Protein AF-A0AAE3QQ97-F1 (afdb_monomer)

Secondary structure (DSSP, 8-state):
----SSTT-SEE-HHHHHHHH---HHHHHHHHHTT-STTEE-TTSS--EEEHHHHHHHHHHS----HHHHHHHHHHHHHT-

Mean predicted aligned error: 9.98 Å

Structure (mmCIF, N/CA/C/O backbone):
data_AF-A0AAE3QQ97-F1
#
_entry.id   AF-A0AAE3QQ97-F1
#
loop_
_atom_site.group_PDB
_atom_site.id
_atom_site.type_symbol
_atom_site.label_atom_id
_atom_site.label_alt_id
_atom_site.label_comp_id
_atom_site.label_asym_id
_atom_site.label_entity_id
_atom_site.label_seq_id
_atom_site.pdbx_PDB_ins_code
_atom_site.Cartn_x
_atom_site.Cartn_y
_atom_site.Cartn_z
_atom_site.occupancy
_atom_site.B_iso_or_equiv
_atom_site.auth_seq_id
_atom_site.auth_comp_id
_atom_site.auth_asym_id
_atom_site.auth_atom_id
_atom_site.pdbx_PDB_model_num
ATOM 1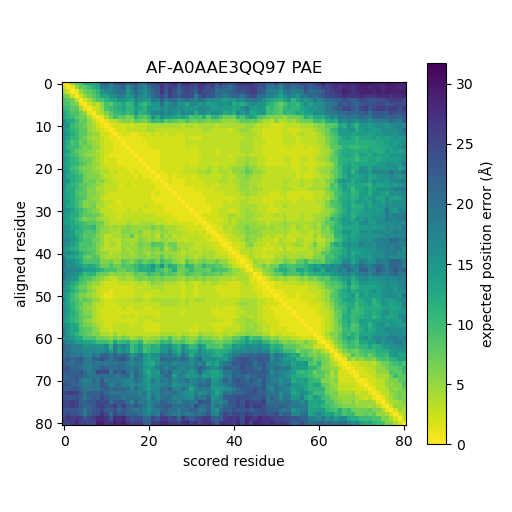 N N . MET A 1 1 ? -10.985 -20.076 -15.607 1.00 47.41 1 MET A N 1
ATOM 2 C CA . MET A 1 1 ? -9.841 -20.222 -14.682 1.00 47.41 1 MET A CA 1
ATOM 3 C C . MET A 1 1 ? -8.830 -19.126 -15.008 1.00 47.41 1 MET A C 1
ATOM 5 O O . MET A 1 1 ? -8.954 -18.540 -16.071 1.00 47.41 1 MET A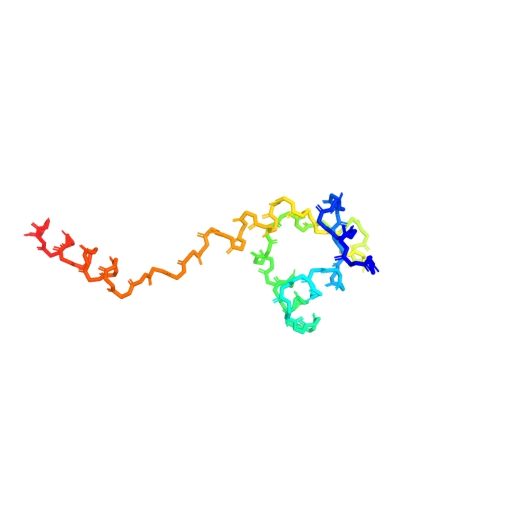 O 1
ATOM 9 N N . GLU A 1 2 ? -7.917 -18.822 -14.082 1.00 48.94 2 GLU A N 1
ATOM 10 C CA . GLU A 1 2 ? -6.797 -17.860 -14.200 1.00 48.94 2 GLU A CA 1
ATOM 11 C C . GLU A 1 2 ? -7.097 -16.372 -13.980 1.00 48.94 2 GLU A C 1
ATOM 13 O O . GLU A 1 2 ? -7.007 -15.545 -14.881 1.00 48.94 2 GLU A O 1
ATOM 18 N N . LYS A 1 3 ? -7.318 -15.998 -12.717 1.00 47.72 3 LYS A N 1
ATOM 19 C CA . LYS A 1 3 ? -6.860 -14.697 -12.206 1.00 47.72 3 LYS A CA 1
ATOM 20 C C . LYS A 1 3 ? -6.350 -14.870 -10.781 1.00 47.72 3 LYS A C 1
ATOM 22 O O . LYS A 1 3 ? -7.032 -14.477 -9.848 1.00 47.72 3 LYS A O 1
ATOM 27 N N . ASN A 1 4 ? -5.183 -15.500 -10.609 1.00 49.62 4 ASN A N 1
ATOM 28 C CA . ASN A 1 4 ? -4.509 -15.438 -9.310 1.00 49.62 4 ASN A CA 1
ATOM 29 C C . ASN A 1 4 ? -2.973 -15.534 -9.350 1.00 49.62 4 ASN A C 1
ATOM 31 O O . ASN A 1 4 ? -2.355 -16.269 -8.590 1.00 49.62 4 ASN A O 1
ATOM 35 N N . SER A 1 5 ? -2.328 -14.796 -10.260 1.00 58.66 5 SER A N 1
ATOM 36 C CA . SER A 1 5 ? -0.853 -14.724 -10.329 1.00 58.66 5 SER A CA 1
ATOM 37 C C . SER A 1 5 ? -0.257 -13.493 -9.639 1.00 58.66 5 SER A C 1
ATOM 39 O O . SER A 1 5 ? 0.963 -13.368 -9.567 1.00 58.66 5 SER A O 1
ATOM 41 N N . LEU A 1 6 ? -1.087 -12.567 -9.146 1.00 57.28 6 LEU A N 1
ATOM 42 C CA . LEU A 1 6 ? -0.606 -11.347 -8.486 1.00 57.28 6 LEU A CA 1
ATOM 43 C C . LEU A 1 6 ? -0.258 -11.586 -7.012 1.00 57.28 6 LEU A C 1
ATOM 45 O O . LEU A 1 6 ? 0.702 -10.991 -6.529 1.00 57.28 6 LEU A O 1
ATOM 49 N N . GLU A 1 7 ? -0.965 -12.496 -6.338 1.00 56.47 7 GLU A N 1
ATOM 50 C CA . GLU A 1 7 ? -0.724 -12.848 -4.929 1.00 56.47 7 GLU A CA 1
ATOM 51 C C . GLU A 1 7 ? 0.606 -13.591 -4.719 1.00 56.47 7 GLU A C 1
ATOM 53 O O . GLU A 1 7 ? 1.214 -13.504 -3.661 1.00 56.47 7 GLU A O 1
ATOM 58 N N . GLN A 1 8 ? 1.108 -14.279 -5.748 1.00 61.41 8 GLN A N 1
ATOM 59 C CA . GLN A 1 8 ? 2.390 -14.998 -5.709 1.00 61.41 8 GLN A CA 1
ATOM 60 C C . GLN A 1 8 ? 3.592 -14.096 -6.047 1.00 61.41 8 GLN A C 1
ATOM 62 O O . GLN A 1 8 ? 4.750 -14.501 -5.917 1.00 61.41 8 GLN A O 1
ATOM 67 N N . LYS A 1 9 ? 3.349 -12.875 -6.541 1.00 75.06 9 LYS A N 1
ATOM 68 C CA . LYS A 1 9 ? 4.406 -12.002 -7.050 1.00 75.06 9 LYS A CA 1
ATOM 69 C C . LYS A 1 9 ? 4.992 -11.178 -5.909 1.00 75.06 9 LYS A C 1
ATOM 71 O O . LYS A 1 9 ? 4.420 -10.171 -5.513 1.00 75.06 9 LYS A O 1
ATOM 76 N N . ARG A 1 10 ? 6.199 -11.547 -5.470 1.00 82.81 10 ARG A N 1
ATOM 77 C CA . ARG A 1 10 ? 6.930 -10.864 -4.385 1.00 82.81 10 ARG A CA 1
ATOM 78 C C . ARG A 1 10 ? 7.077 -9.349 -4.590 1.00 82.81 10 ARG A C 1
ATOM 80 O O . ARG A 1 10 ? 7.095 -8.594 -3.621 1.00 82.81 10 ARG A O 1
ATOM 87 N N . VAL A 1 11 ? 7.148 -8.901 -5.847 1.00 87.31 11 VAL A N 1
ATOM 88 C CA . VAL A 1 11 ? 7.323 -7.489 -6.211 1.00 87.31 11 VAL A CA 1
ATOM 89 C C . VAL A 1 11 ? 6.226 -7.020 -7.161 1.00 87.31 11 VAL A C 1
ATOM 91 O O . VAL A 1 11 ? 6.107 -7.503 -8.288 1.00 87.31 11 VAL A O 1
ATOM 94 N N . TRP A 1 12 ? 5.484 -6.000 -6.750 1.00 89.19 12 TRP A N 1
ATOM 95 C CA . TRP A 1 12 ? 4.462 -5.338 -7.547 1.00 89.19 12 TRP A CA 1
ATOM 96 C C . TRP A 1 12 ? 4.996 -4.097 -8.265 1.00 89.19 12 TRP A C 1
ATOM 98 O O . TRP A 1 12 ? 5.854 -3.361 -7.769 1.00 89.19 12 TRP A O 1
ATOM 108 N N . ARG A 1 13 ? 4.471 -3.849 -9.468 1.00 89.62 13 ARG A N 1
ATOM 109 C CA . ARG A 1 13 ? 4.535 -2.539 -10.130 1.00 89.62 13 ARG A CA 1
ATOM 110 C C . ARG A 1 13 ? 3.285 -1.733 -9.783 1.00 89.62 13 ARG A C 1
ATOM 112 O O . ARG A 1 13 ? 2.305 -2.271 -9.281 1.00 89.62 13 ARG A O 1
ATOM 119 N N . VAL A 1 14 ? 3.289 -0.448 -10.131 1.00 89.19 14 VAL A N 1
ATOM 120 C CA . VAL A 1 14 ? 2.143 0.457 -9.918 1.00 89.19 14 VAL A CA 1
ATOM 121 C C . VAL A 1 14 ? 0.840 -0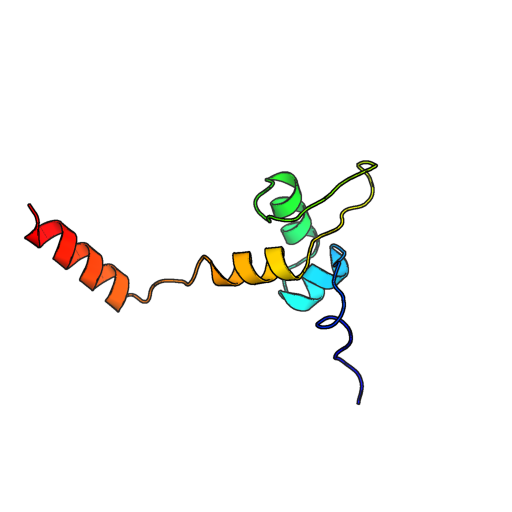.119 -10.478 1.00 89.19 14 VAL A C 1
ATOM 123 O O . VAL A 1 14 ? -0.177 -0.100 -9.794 1.00 89.19 14 VAL A O 1
ATOM 126 N N . LYS A 1 15 ? 0.888 -0.702 -11.681 1.00 89.31 15 LYS A N 1
ATOM 127 C CA . LYS A 1 15 ? -0.270 -1.334 -12.322 1.00 89.31 15 LYS A CA 1
ATOM 128 C C . LYS A 1 15 ? -0.781 -2.564 -11.564 1.00 89.31 15 LYS A C 1
ATOM 130 O O . LYS A 1 15 ? -1.990 -2.747 -11.452 1.00 89.31 15 LYS A O 1
ATOM 135 N N . ASP A 1 16 ? 0.129 -3.380 -11.029 1.00 88.94 16 ASP A N 1
ATOM 136 C CA . ASP A 1 16 ? -0.226 -4.555 -10.224 1.00 88.94 16 ASP A CA 1
ATOM 137 C C . ASP A 1 16 ? -0.908 -4.106 -8.920 1.00 88.94 16 ASP A C 1
ATOM 139 O O . ASP A 1 16 ? -1.992 -4.576 -8.592 1.00 88.94 16 ASP A O 1
ATOM 143 N N . PHE A 1 17 ? -0.325 -3.119 -8.230 1.00 88.75 17 PHE A N 1
ATOM 144 C CA . PHE A 1 17 ? -0.862 -2.564 -6.983 1.00 88.75 17 PHE A CA 1
ATOM 145 C C . PHE A 1 17 ? -2.211 -1.856 -7.177 1.00 88.75 17 PHE A C 1
ATOM 147 O O . PHE A 1 17 ? -3.124 -2.009 -6.370 1.00 88.75 17 PHE A O 1
ATOM 154 N N . SER A 1 18 ? -2.358 -1.119 -8.278 1.00 91.25 18 SER A N 1
ATOM 155 C CA . SER A 1 18 ? -3.619 -0.521 -8.733 1.00 91.25 18 SER A CA 1
ATOM 156 C C . SER A 1 18 ? -4.691 -1.592 -8.963 1.00 91.25 18 SER A C 1
ATOM 158 O O . SER A 1 18 ? -5.803 -1.482 -8.454 1.00 91.25 18 SER A O 1
ATOM 160 N N . SER A 1 19 ? -4.331 -2.688 -9.640 1.00 89.56 19 SER A N 1
ATOM 161 C CA . SER A 1 19 ? -5.246 -3.811 -9.890 1.00 89.56 19 SER A CA 1
ATOM 162 C C . SER A 1 19 ? -5.638 -4.549 -8.607 1.00 89.56 19 SER A C 1
ATOM 164 O O . SER A 1 19 ? -6.762 -5.028 -8.512 1.00 89.56 19 SER A O 1
ATOM 166 N N . TYR A 1 20 ? -4.728 -4.633 -7.632 1.00 88.81 20 TYR A N 1
ATOM 167 C CA . TYR A 1 20 ? -4.969 -5.277 -6.340 1.00 88.81 20 TYR A CA 1
ATOM 168 C C . TYR A 1 20 ? -5.862 -4.431 -5.419 1.00 88.81 20 TYR A C 1
ATOM 170 O O . TYR A 1 20 ? -6.835 -4.926 -4.866 1.00 88.81 20 TYR A O 1
ATOM 178 N N . THR A 1 21 ? -5.553 -3.141 -5.272 1.00 88.31 21 THR A N 1
ATOM 179 C CA . THR A 1 21 ? -6.288 -2.220 -4.382 1.00 88.31 21 THR A CA 1
ATOM 180 C C . THR A 1 21 ? -7.574 -1.666 -4.997 1.00 88.31 21 THR A C 1
ATOM 182 O O . THR A 1 21 ? -8.410 -1.113 -4.286 1.00 88.31 21 THR A O 1
ATOM 185 N N . GLY A 1 22 ? -7.727 -1.754 -6.322 1.00 87.81 22 GLY A N 1
ATOM 186 C CA . GLY A 1 22 ? -8.811 -1.110 -7.068 1.00 87.81 22 GLY A CA 1
ATOM 187 C C . GLY A 1 22 ? -8.659 0.411 -7.197 1.00 87.81 22 GLY A C 1
ATOM 188 O O . GLY A 1 22 ? -9.563 1.089 -7.691 1.00 87.81 22 GLY A O 1
ATOM 189 N N . TRP A 1 23 ? -7.537 0.981 -6.754 1.00 91.81 23 TRP A N 1
ATOM 190 C CA . TRP A 1 23 ? -7.272 2.413 -6.862 1.00 91.81 23 TRP A CA 1
ATOM 191 C C . TRP A 1 23 ? -6.822 2.806 -8.264 1.00 91.81 23 TRP A C 1
ATOM 193 O O . TRP A 1 23 ? -6.184 2.037 -8.968 1.00 91.81 23 TRP A O 1
ATOM 203 N N . LYS A 1 24 ? -7.083 4.054 -8.666 1.00 91.81 24 LYS A N 1
ATOM 204 C CA . LYS A 1 24 ? -6.549 4.580 -9.931 1.00 91.81 24 LYS A CA 1
ATOM 205 C C . LYS A 1 24 ? -5.023 4.673 -9.863 1.00 91.81 24 LYS A C 1
ATOM 207 O O . LYS A 1 24 ? -4.475 5.106 -8.851 1.00 91.81 24 LYS A O 1
ATOM 212 N N . GLU A 1 25 ? -4.337 4.387 -10.969 1.00 90.88 25 GLU A N 1
ATOM 213 C CA . GLU A 1 25 ? -2.869 4.471 -11.038 1.00 90.88 25 GLU A CA 1
ATOM 214 C C . GLU A 1 25 ? -2.348 5.858 -10.635 1.00 90.88 25 GLU A C 1
ATOM 216 O O . GLU A 1 25 ? -1.362 5.959 -9.912 1.00 90.88 25 GLU A O 1
ATOM 221 N N . SER A 1 26 ? -3.049 6.933 -11.012 1.00 91.44 26 SER A N 1
ATOM 222 C CA . SER A 1 26 ? -2.712 8.304 -10.603 1.00 91.44 26 SER A CA 1
ATOM 223 C C . SER A 1 26 ? -2.748 8.509 -9.086 1.00 91.44 26 SER A C 1
ATOM 225 O O . SER A 1 26 ? -1.912 9.229 -8.539 1.00 91.44 26 SER A O 1
ATOM 227 N N . TYR A 1 27 ? -3.678 7.849 -8.392 1.00 91.50 27 TYR A N 1
ATOM 228 C CA . TYR A 1 27 ? -3.755 7.878 -6.936 1.00 91.50 27 TYR A CA 1
ATOM 229 C C . TYR A 1 27 ? -2.590 7.109 -6.312 1.00 91.50 27 TYR A C 1
ATOM 231 O O . TYR A 1 27 ? -1.928 7.625 -5.414 1.00 91.50 27 TYR A O 1
ATOM 239 N N . VAL A 1 28 ? -2.255 5.936 -6.855 1.00 89.94 28 VAL A N 1
ATOM 240 C CA . VAL A 1 28 ? -1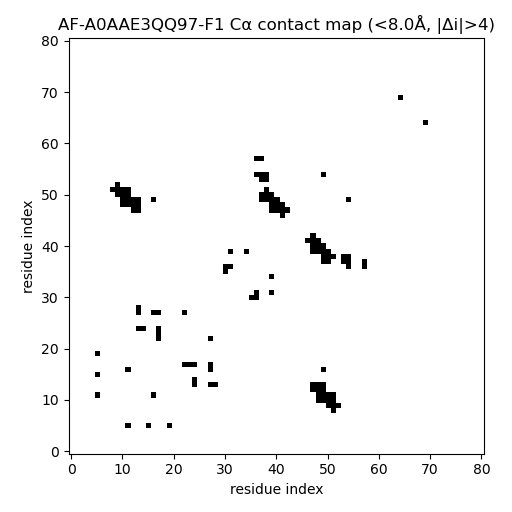.069 5.182 -6.426 1.00 89.94 28 VAL A CA 1
ATOM 241 C C . VAL A 1 28 ? 0.202 6.015 -6.625 1.00 89.94 28 VAL A C 1
ATOM 243 O O . VAL A 1 28 ? 1.002 6.132 -5.702 1.00 89.94 28 VAL A O 1
ATOM 246 N N . TYR A 1 29 ? 0.376 6.675 -7.774 1.00 89.62 29 TYR A N 1
ATOM 247 C CA . TYR A 1 29 ? 1.508 7.580 -8.008 1.00 89.62 29 TYR A CA 1
ATOM 248 C C . TYR A 1 29 ? 1.571 8.724 -6.993 1.00 89.62 29 TYR A C 1
ATOM 250 O O . TYR A 1 29 ? 2.654 9.025 -6.493 1.00 89.62 29 TYR A O 1
ATOM 258 N N . LYS A 1 30 ? 0.430 9.319 -6.632 1.00 90.00 30 LYS A N 1
ATOM 259 C CA . LYS A 1 30 ? 0.367 10.345 -5.583 1.00 90.00 30 LYS A CA 1
ATOM 260 C C . LYS A 1 30 ? 0.882 9.809 -4.243 1.00 90.00 30 LYS A C 1
ATOM 262 O O . LYS A 1 30 ? 1.724 10.454 -3.623 1.00 90.00 30 LYS A O 1
ATOM 267 N N . LEU A 1 31 ? 0.453 8.615 -3.833 1.00 88.12 31 LEU A N 1
ATOM 268 C CA . LEU A 1 31 ? 0.930 7.971 -2.602 1.00 88.12 31 LEU A CA 1
ATOM 269 C C . LEU A 1 31 ? 2.437 7.660 -2.653 1.00 88.12 31 LEU A C 1
ATOM 271 O O . LEU A 1 31 ? 3.153 7.868 -1.674 1.00 88.12 31 LEU A O 1
ATOM 275 N N . LEU A 1 32 ? 2.937 7.223 -3.813 1.00 87.94 32 LEU A N 1
ATOM 276 C CA . LEU A 1 32 ? 4.357 6.944 -4.051 1.00 87.94 32 LEU A CA 1
ATOM 277 C C . LEU A 1 32 ? 5.236 8.199 -4.034 1.00 87.94 32 LEU A C 1
ATOM 279 O O . LEU A 1 32 ? 6.427 8.103 -3.731 1.00 87.94 32 LEU A O 1
ATOM 283 N N . MET A 1 33 ? 4.697 9.355 -4.426 1.00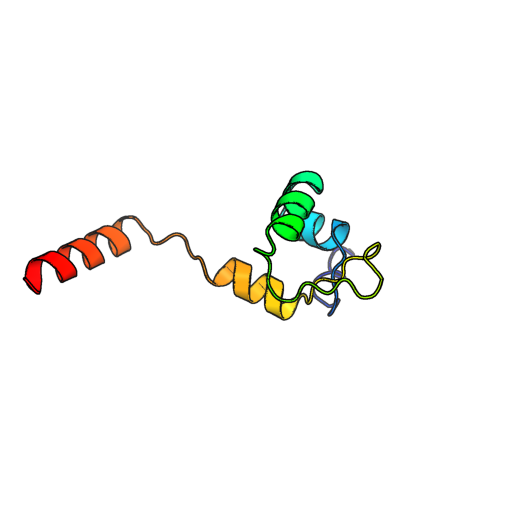 84.12 33 MET A N 1
ATOM 284 C CA . MET A 1 33 ? 5.394 10.643 -4.338 1.00 84.12 33 MET A CA 1
ATOM 285 C C . MET A 1 33 ? 5.433 11.162 -2.901 1.00 84.12 33 MET A C 1
ATOM 287 O O . MET A 1 33 ? 6.424 11.760 -2.500 1.00 84.12 33 MET A O 1
ATOM 291 N N . GLN A 1 34 ? 4.389 10.886 -2.121 1.00 85.31 34 GLN A N 1
ATOM 292 C CA . GLN A 1 34 ? 4.312 11.238 -0.702 1.00 85.31 34 GLN A CA 1
ATOM 293 C C . GLN A 1 34 ? 5.055 10.244 0.211 1.00 85.31 34 GLN A C 1
ATOM 295 O O . GLN A 1 34 ? 5.080 10.441 1.418 1.00 85.31 34 GLN A O 1
ATOM 300 N N . ASN A 1 35 ? 5.668 9.191 -0.352 1.00 82.00 35 ASN A N 1
ATOM 301 C CA . ASN A 1 35 ? 6.337 8.103 0.380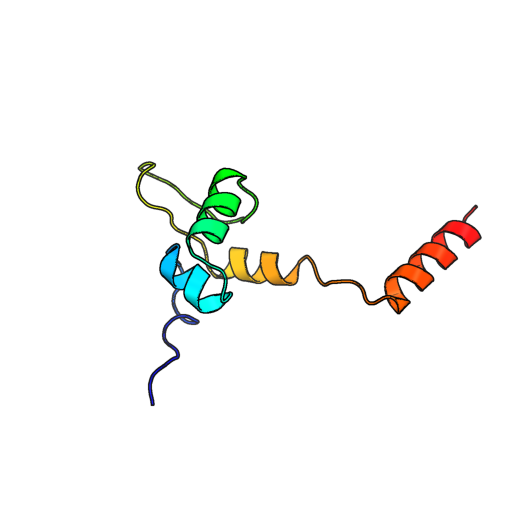 1.00 82.00 35 ASN A CA 1
ATOM 302 C C . ASN A 1 35 ? 5.456 7.459 1.469 1.00 82.00 35 ASN A C 1
ATOM 304 O O . ASN A 1 35 ? 5.959 7.003 2.491 1.00 82.00 35 ASN A O 1
ATOM 308 N N . LEU A 1 36 ? 4.140 7.407 1.240 1.00 83.25 36 LEU A N 1
ATOM 309 C CA . LEU A 1 36 ? 3.186 6.849 2.204 1.00 83.25 36 LEU A CA 1
ATOM 310 C C . LEU A 1 36 ? 3.140 5.321 2.177 1.00 83.25 36 LEU A C 1
ATOM 312 O O . LEU A 1 36 ? 2.806 4.705 3.182 1.00 83.25 36 LEU A O 1
ATOM 316 N N . ILE A 1 37 ? 3.475 4.713 1.037 1.00 84.69 37 ILE A N 1
ATOM 317 C CA . ILE A 1 37 ? 3.497 3.257 0.881 1.00 84.69 37 ILE A CA 1
ATOM 318 C C . ILE A 1 37 ? 4.894 2.749 1.277 1.00 84.69 37 ILE A C 1
ATOM 320 O O . ILE A 1 37 ? 5.878 3.128 0.631 1.00 84.69 37 ILE A O 1
ATOM 324 N N . PRO A 1 38 ? 5.020 1.887 2.299 1.00 82.88 38 PRO A N 1
ATOM 325 C CA . PRO A 1 38 ? 6.295 1.298 2.683 1.00 82.88 38 PRO A CA 1
ATOM 326 C C . PRO A 1 38 ? 6.728 0.203 1.700 1.00 82.88 38 PRO A C 1
ATOM 328 O O . PRO A 1 38 ? 5.926 -0.374 0.972 1.00 82.88 38 PRO A O 1
ATOM 331 N N . GLY A 1 39 ? 8.031 -0.090 1.668 1.00 81.88 39 GLY A N 1
ATOM 332 C CA . GLY A 1 39 ? 8.586 -1.113 0.768 1.00 81.88 39 GLY A CA 1
ATOM 333 C C . GLY A 1 39 ? 8.745 -0.664 -0.689 1.00 81.88 39 GLY A C 1
ATOM 334 O O . GLY A 1 39 ? 9.046 -1.484 -1.554 1.00 81.88 39 GLY A O 1
ATOM 335 N N . VAL A 1 40 ? 8.578 0.631 -0.970 1.00 86.56 40 VAL A N 1
ATOM 336 C CA . VAL A 1 40 ? 8.805 1.220 -2.292 1.00 86.56 40 VAL A CA 1
ATOM 337 C C . VAL A 1 40 ? 10.300 1.403 -2.543 1.00 86.56 40 VAL A C 1
ATOM 339 O O . VAL A 1 40 ? 10.998 2.048 -1.768 1.00 86.56 40 VAL A O 1
ATOM 342 N N . SER A 1 41 ? 10.786 0.884 -3.667 1.00 85.50 41 SER A N 1
ATOM 343 C CA . SER A 1 41 ? 12.164 1.041 -4.135 1.00 85.50 41 SER A CA 1
ATOM 344 C C . SER A 1 41 ? 12.199 1.637 -5.542 1.00 85.50 41 SER A C 1
ATOM 346 O O . SER A 1 41 ? 11.477 1.195 -6.440 1.00 85.50 41 SER A O 1
ATOM 348 N N . LYS A 1 42 ? 13.054 2.648 -5.742 1.00 85.50 42 LYS A N 1
ATOM 349 C CA . LYS A 1 42 ? 13.223 3.377 -7.014 1.00 85.50 42 LYS A CA 1
ATOM 350 C C . LYS A 1 42 ? 14.711 3.443 -7.413 1.00 85.50 42 LYS A C 1
ATOM 352 O O . LYS A 1 42 ? 15.278 4.532 -7.410 1.00 85.50 42 LYS A O 1
ATOM 357 N N . PRO A 1 43 ? 15.361 2.316 -7.768 1.00 81.38 43 PRO A N 1
ATOM 358 C CA . PRO A 1 43 ? 16.817 2.254 -7.963 1.00 81.38 43 PRO A CA 1
ATOM 359 C C . PRO A 1 43 ? 17.341 3.191 -9.064 1.00 81.38 43 PRO A C 1
ATOM 361 O O . PRO A 1 43 ? 18.421 3.745 -8.927 1.00 81.38 43 PRO A O 1
ATOM 364 N N . ASN A 1 44 ? 16.551 3.421 -10.122 1.00 79.44 44 ASN A N 1
ATOM 365 C CA . ASN A 1 44 ? 16.915 4.292 -11.251 1.00 79.44 44 ASN A CA 1
ATOM 366 C C . ASN A 1 44 ? 15.978 5.509 -11.404 1.00 79.44 44 ASN A C 1
ATOM 368 O O . ASN A 1 44 ? 15.922 6.110 -12.476 1.00 79.44 44 ASN A O 1
ATOM 372 N N . GLY A 1 45 ? 15.142 5.811 -10.401 1.00 70.62 45 GLY A N 1
ATOM 373 C CA . GLY A 1 45 ? 14.164 6.914 -10.426 1.00 70.62 45 GLY A CA 1
ATOM 374 C C . GLY A 1 45 ? 12.984 6.769 -11.407 1.00 70.62 45 GLY A C 1
ATOM 375 O O . GLY A 1 45 ? 11.922 7.331 -11.163 1.00 70.62 45 GLY A O 1
ATOM 376 N N . LYS A 1 46 ? 13.124 5.984 -12.483 1.00 76.94 46 LYS A N 1
ATOM 377 C CA . LYS A 1 46 ? 12.082 5.750 -13.504 1.00 76.94 46 LYS A CA 1
ATOM 378 C C . LYS A 1 46 ? 11.151 4.590 -13.164 1.00 76.94 46 LYS A C 1
ATOM 380 O O . LYS A 1 46 ? 9.964 4.623 -13.477 1.00 76.94 46 LYS A O 1
ATOM 385 N N . THR A 1 47 ? 11.697 3.557 -12.531 1.00 81.50 47 THR A N 1
ATOM 386 C CA . THR A 1 47 ? 10.973 2.315 -12.265 1.00 81.50 47 THR A CA 1
ATOM 387 C C . THR A 1 47 ? 10.678 2.187 -10.784 1.00 81.50 47 THR A C 1
ATOM 389 O O . THR A 1 47 ? 11.599 2.211 -9.969 1.00 81.50 47 THR A O 1
ATOM 392 N N . VAL A 1 48 ? 9.397 2.023 -10.456 1.00 87.31 48 VAL A N 1
ATOM 393 C CA . VAL A 1 48 ? 8.933 1.800 -9.088 1.00 87.31 48 VAL A CA 1
ATOM 394 C C . VAL A 1 48 ? 8.691 0.315 -8.866 1.00 87.31 48 VAL A C 1
ATOM 396 O O . VAL A 1 48 ? 7.957 -0.321 -9.629 1.00 87.31 48 VAL A O 1
ATOM 399 N N . PHE A 1 49 ? 9.293 -0.205 -7.806 1.00 89.25 49 PHE A N 1
ATOM 400 C CA . PHE A 1 49 ? 9.078 -1.550 -7.297 1.00 89.25 49 PHE A CA 1
ATOM 401 C C . PHE A 1 49 ? 8.465 -1.450 -5.910 1.00 89.25 49 PHE A C 1
ATOM 403 O O . PHE A 1 49 ? 8.920 -0.649 -5.095 1.00 89.25 49 PHE A O 1
ATOM 410 N N . ILE A 1 50 ? 7.426 -2.231 -5.664 1.00 89.75 50 ILE A N 1
ATOM 411 C CA . ILE A 1 50 ? 6.701 -2.255 -4.402 1.00 89.75 50 ILE A CA 1
ATOM 412 C C . ILE A 1 50 ? 6.821 -3.674 -3.866 1.00 89.75 50 ILE A C 1
ATOM 414 O O . ILE A 1 50 ? 6.442 -4.623 -4.550 1.00 89.75 50 ILE A O 1
ATOM 418 N N . ASP A 1 51 ? 7.381 -3.826 -2.674 1.00 91.19 51 ASP A N 1
ATOM 419 C CA . ASP A 1 51 ? 7.372 -5.108 -1.979 1.00 91.19 51 ASP A CA 1
ATOM 420 C C . ASP A 1 51 ? 5.934 -5.460 -1.573 1.00 91.19 51 ASP A C 1
ATOM 422 O O . ASP A 1 51 ? 5.276 -4.691 -0.868 1.00 91.19 51 ASP A O 1
ATOM 426 N N . SER A 1 52 ? 5.430 -6.584 -2.085 1.00 88.50 52 SER A N 1
ATOM 427 C CA . SER A 1 52 ? 4.033 -6.995 -1.888 1.00 88.50 52 SER A CA 1
ATOM 428 C C . SER A 1 52 ? 3.706 -7.227 -0.413 1.00 88.50 52 SER A C 1
ATOM 430 O O . SER A 1 52 ? 2.705 -6.707 0.071 1.00 88.50 52 SER A O 1
ATOM 432 N N . GLU A 1 53 ? 4.577 -7.916 0.327 1.00 88.00 53 GLU A N 1
ATOM 433 C CA . GLU A 1 53 ? 4.372 -8.238 1.742 1.00 88.00 53 GLU A CA 1
ATOM 434 C C . GLU A 1 53 ? 4.285 -6.959 2.581 1.00 88.00 53 GLU A C 1
ATOM 436 O O . GLU A 1 53 ? 3.325 -6.759 3.325 1.00 88.00 53 GLU A O 1
ATOM 441 N N . LYS A 1 54 ? 5.239 -6.036 2.408 1.00 88.19 54 LYS A N 1
ATOM 442 C CA . LYS A 1 54 ? 5.233 -4.754 3.132 1.00 88.19 54 LYS A CA 1
ATOM 443 C C . LYS A 1 54 ? 4.034 -3.885 2.769 1.00 88.19 54 LYS A C 1
ATOM 445 O O . LYS A 1 54 ? 3.472 -3.232 3.649 1.00 88.19 54 LYS A O 1
ATOM 450 N N . ALA A 1 55 ? 3.642 -3.863 1.497 1.00 88.50 55 ALA A N 1
ATOM 451 C CA . ALA A 1 55 ? 2.504 -3.075 1.049 1.00 88.50 55 ALA A CA 1
ATOM 452 C C . ALA A 1 55 ? 1.174 -3.633 1.578 1.00 88.50 55 ALA A C 1
ATOM 454 O O . ALA A 1 55 ? 0.333 -2.855 2.021 1.00 88.50 55 ALA A O 1
ATOM 455 N N . ILE A 1 56 ? 0.995 -4.959 1.590 1.00 86.62 56 ILE A N 1
ATOM 456 C CA . ILE A 1 56 ? -0.183 -5.617 2.176 1.00 86.62 56 ILE A CA 1
ATOM 457 C C . ILE A 1 56 ? -0.245 -5.356 3.680 1.00 86.62 56 ILE A C 1
ATOM 459 O O . ILE A 1 56 ? -1.282 -4.923 4.176 1.00 86.62 56 ILE A O 1
ATOM 463 N N . LEU A 1 57 ? 0.862 -5.558 4.400 1.00 87.69 57 LEU A N 1
ATOM 464 C CA . LEU A 1 57 ? 0.920 -5.287 5.838 1.00 87.69 57 LEU A CA 1
ATOM 465 C C . LEU A 1 57 ? 0.537 -3.840 6.151 1.00 87.69 57 LEU A C 1
ATOM 467 O O . LEU A 1 57 ? -0.198 -3.596 7.097 1.00 87.69 57 LEU A O 1
ATOM 471 N N . TRP A 1 58 ? 0.976 -2.883 5.334 1.00 88.38 58 TRP A N 1
ATOM 472 C CA . TRP A 1 58 ? 0.590 -1.483 5.483 1.00 88.38 58 TRP A CA 1
ATOM 473 C C . TRP A 1 58 ? -0.893 -1.223 5.220 1.00 88.38 58 TRP A C 1
ATOM 475 O O . TRP A 1 58 ? -1.514 -0.499 5.995 1.00 88.38 58 TRP A O 1
ATOM 485 N N . LEU A 1 59 ? -1.473 -1.839 4.185 1.00 85.00 59 LEU A N 1
ATOM 486 C CA . LEU A 1 59 ? -2.914 -1.752 3.920 1.00 85.00 59 LEU A CA 1
ATOM 487 C C . LEU A 1 59 ? -3.739 -2.270 5.106 1.00 85.00 59 LEU A C 1
ATOM 489 O O . LEU A 1 59 ? -4.786 -1.711 5.412 1.00 85.00 59 LEU A O 1
ATOM 493 N N . LEU A 1 60 ? -3.246 -3.305 5.789 1.00 85.00 60 LEU A N 1
ATOM 494 C CA . LEU A 1 60 ? -3.872 -3.882 6.981 1.00 85.00 60 LEU A CA 1
ATOM 495 C C . LEU A 1 60 ? -3.538 -3.127 8.278 1.00 85.00 60 LEU A C 1
ATOM 497 O O . LEU A 1 60 ? -4.200 -3.339 9.287 1.00 85.00 60 LEU A O 1
ATOM 501 N N . SER A 1 61 ? -2.524 -2.257 8.265 1.00 79.62 61 SER A N 1
ATOM 502 C CA . SER A 1 61 ? -2.015 -1.560 9.455 1.00 79.62 61 SER A CA 1
ATOM 503 C C . SER A 1 61 ? -2.884 -0.378 9.885 1.00 79.62 61 SER A C 1
ATOM 505 O O . SER A 1 61 ? -2.836 0.038 11.039 1.00 79.62 61 SER A O 1
ATOM 507 N N . ASN A 1 62 ? -3.710 0.158 8.981 1.00 70.06 62 ASN A N 1
ATOM 508 C CA . ASN A 1 62 ? -4.690 1.190 9.312 1.00 70.06 62 ASN A CA 1
ATOM 509 C C . ASN A 1 62 ? -6.117 0.640 9.167 1.00 70.06 62 ASN A C 1
ATOM 511 O O . ASN A 1 62 ? -6.845 1.073 8.262 1.00 70.06 62 ASN A O 1
ATOM 515 N N . PRO A 1 63 ? -6.528 -0.320 10.019 1.00 66.62 63 PRO A N 1
ATOM 516 C CA . PRO A 1 63 ? -7.926 -0.695 10.085 1.00 66.62 63 PRO A CA 1
ATOM 517 C C . PRO A 1 63 ? -8.719 0.559 10.457 1.00 66.62 63 PRO A C 1
ATOM 519 O O . PRO A 1 63 ? -8.338 1.305 11.364 1.00 66.62 63 PRO A O 1
ATOM 522 N N . GLN A 1 64 ? -9.809 0.830 9.738 1.00 64.12 64 GLN A N 1
ATOM 523 C CA . GLN A 1 64 ? -10.772 1.793 10.253 1.00 64.12 64 GLN A CA 1
ATOM 524 C C . GLN A 1 64 ? -11.322 1.207 11.547 1.00 64.12 64 GLN A C 1
ATOM 526 O O . GLN A 1 64 ? -12.069 0.230 11.505 1.00 64.12 64 GLN A O 1
ATOM 531 N N . LYS A 1 65 ? -10.924 1.798 12.679 1.00 59.84 65 LYS A N 1
ATOM 532 C CA . LYS A 1 65 ? -11.559 1.522 13.963 1.00 59.84 65 LYS A CA 1
ATOM 533 C C . LYS A 1 65 ? -13.052 1.704 13.784 1.00 59.84 65 LYS A C 1
ATOM 535 O O . LYS A 1 65 ? -13.505 2.695 13.198 1.00 59.84 65 LYS A O 1
ATOM 540 N N . THR A 1 66 ? -13.802 0.726 14.258 1.00 70.19 66 THR A N 1
ATOM 541 C CA . THR A 1 66 ? -15.254 0.855 14.301 1.00 70.19 66 THR A CA 1
ATOM 542 C C . THR A 1 66 ? -15.623 2.020 15.218 1.00 70.19 66 THR A C 1
ATOM 544 O O . THR A 1 66 ? -14.852 2.409 16.099 1.00 70.19 66 THR A O 1
ATOM 547 N N . GLN A 1 67 ? -16.806 2.603 15.016 1.00 66.00 67 GLN A N 1
ATOM 548 C CA . GLN A 1 67 ? -17.300 3.676 15.885 1.00 66.00 67 GLN A CA 1
ATOM 549 C C . GLN A 1 67 ? -17.282 3.250 17.366 1.00 66.00 67 GLN A C 1
ATOM 551 O O . GLN A 1 67 ? -17.022 4.073 18.236 1.00 66.00 67 GLN A O 1
ATOM 556 N N . GLU A 1 68 ? -17.488 1.957 17.620 1.00 68.19 68 GLU A N 1
ATOM 557 C CA . GLU A 1 68 ? -17.464 1.315 18.935 1.00 68.19 68 GLU A CA 1
ATOM 558 C C . GLU A 1 68 ? -16.065 1.330 19.574 1.00 68.19 68 GLU A C 1
ATOM 560 O O . GLU A 1 68 ? -15.926 1.677 20.744 1.00 68.19 68 GLU A O 1
ATOM 565 N N . GLU A 1 69 ? -15.007 1.032 18.811 1.00 66.62 69 GLU A N 1
ATOM 566 C CA . GLU A 1 69 ? -13.625 1.119 19.307 1.00 66.62 69 GLU A CA 1
ATOM 567 C C . GLU A 1 69 ? -13.206 2.564 19.597 1.00 66.62 69 GLU A C 1
ATOM 569 O O . GLU A 1 69 ? -12.519 2.822 20.584 1.00 66.62 69 GLU A O 1
ATOM 574 N N . ILE A 1 70 ? -13.651 3.518 18.772 1.00 72.44 70 ILE A N 1
ATOM 575 C CA . ILE A 1 70 ? -13.392 4.949 18.986 1.00 72.44 70 ILE A CA 1
ATOM 576 C C . ILE A 1 70 ? -14.072 5.429 20.275 1.00 72.44 70 ILE A C 1
ATOM 578 O O . ILE A 1 70 ? -13.450 6.141 21.066 1.00 72.44 70 ILE A O 1
ATOM 582 N N . ASP A 1 71 ? -15.326 5.032 20.499 1.00 72.69 71 ASP A N 1
ATOM 583 C CA . ASP A 1 71 ? -16.089 5.389 21.699 1.00 72.69 71 ASP A CA 1
ATOM 584 C C . ASP A 1 71 ? -15.464 4.775 22.964 1.00 72.69 71 ASP A C 1
ATOM 586 O O . ASP A 1 71 ? -15.285 5.456 23.973 1.00 72.69 71 ASP A O 1
ATOM 590 N N . SER A 1 72 ? -15.001 3.524 22.879 1.00 70.88 72 SER A N 1
ATOM 591 C CA . SER A 1 72 ? -14.334 2.836 23.988 1.00 70.88 72 SER A CA 1
ATOM 592 C C . SER A 1 72 ? -12.961 3.440 24.335 1.00 70.88 72 SER A C 1
ATOM 594 O O . SER A 1 72 ? -12.587 3.502 25.512 1.00 70.88 72 SER A O 1
ATOM 596 N N . GLU A 1 73 ? -12.204 3.929 23.347 1.00 71.06 73 GLU A N 1
ATOM 597 C CA . GLU A 1 73 ? -10.954 4.669 23.576 1.00 71.06 73 GLU A CA 1
ATOM 598 C C . GLU A 1 73 ? -11.208 6.050 24.190 1.00 71.06 73 GLU A C 1
ATOM 600 O O . GLU A 1 73 ? -10.504 6.449 25.121 1.00 71.06 73 GLU A O 1
ATOM 605 N N . ALA A 1 74 ? -12.244 6.759 23.729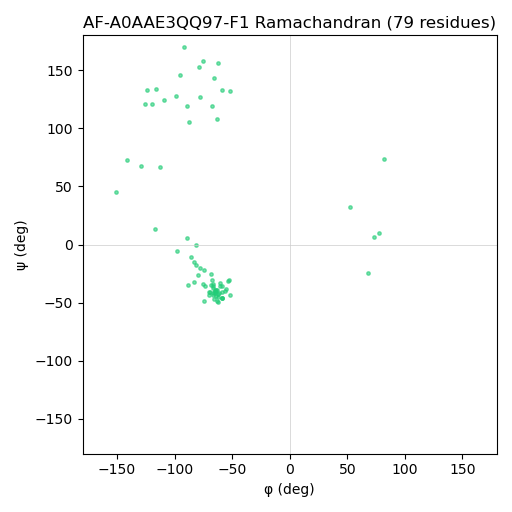 1.00 72.38 74 ALA A N 1
ATOM 606 C CA . ALA A 1 74 ? -12.662 8.029 24.314 1.00 72.38 74 ALA A CA 1
ATOM 607 C C . ALA A 1 74 ? -13.115 7.854 25.774 1.00 72.38 74 ALA A C 1
ATOM 609 O O . ALA A 1 74 ? -12.703 8.625 26.644 1.00 72.38 74 ALA A O 1
ATOM 610 N N . ALA A 1 75 ? -13.887 6.802 26.065 1.00 71.12 75 ALA A N 1
ATOM 611 C CA . ALA A 1 75 ? -14.305 6.448 27.419 1.00 71.12 75 ALA A CA 1
ATOM 612 C C . ALA A 1 75 ? -13.104 6.133 28.328 1.00 71.12 75 ALA A C 1
ATOM 614 O O . ALA A 1 75 ? -13.046 6.605 29.464 1.00 71.12 75 ALA A O 1
ATOM 615 N N . THR A 1 76 ? -12.107 5.406 27.813 1.00 71.44 76 THR A N 1
ATOM 616 C CA . THR A 1 76 ? -10.866 5.095 28.545 1.00 71.44 76 THR A CA 1
ATOM 617 C C . THR A 1 76 ? -10.053 6.358 28.838 1.00 71.44 76 THR A C 1
ATOM 619 O O . THR A 1 76 ? -9.556 6.527 29.950 1.00 71.44 76 THR A O 1
ATOM 622 N N . PHE A 1 77 ? -9.948 7.277 27.875 1.00 72.25 77 PHE A N 1
ATOM 623 C CA . PHE A 1 77 ? -9.217 8.535 28.038 1.00 72.25 77 PHE A CA 1
ATOM 624 C C . PHE A 1 77 ? -9.869 9.479 29.062 1.00 72.25 77 PHE A C 1
ATOM 626 O O . PHE A 1 77 ? -9.165 10.157 29.807 1.00 72.25 77 PHE A O 1
ATOM 633 N N . VAL A 1 78 ? -11.204 9.511 29.133 1.00 72.12 78 VAL A N 1
ATOM 634 C CA . VAL A 1 78 ? -11.938 10.306 30.134 1.00 72.12 78 VAL A CA 1
ATOM 635 C C . VAL A 1 78 ? -11.854 9.679 31.530 1.00 72.12 78 VAL A C 1
ATOM 637 O O . VAL A 1 78 ? -11.758 10.413 32.507 1.00 72.12 78 VAL A O 1
ATOM 640 N N . ALA A 1 79 ? -11.850 8.347 31.637 1.00 65.69 79 ALA A N 1
ATOM 641 C CA . ALA A 1 79 ? -11.770 7.641 32.920 1.00 65.69 79 ALA A CA 1
ATOM 642 C C . ALA A 1 79 ? -10.372 7.671 33.571 1.00 65.69 79 ALA A C 1
ATOM 644 O O . ALA A 1 79 ? -10.258 7.480 34.779 1.00 65.69 79 ALA A O 1
ATOM 645 N N . LEU A 1 80 ? -9.315 7.901 32.784 1.00 63.09 80 LEU A N 1
ATOM 646 C CA . LEU A 1 80 ? -7.930 8.029 33.260 1.00 63.09 80 LEU A CA 1
ATOM 647 C C . LEU A 1 80 ? -7.533 9.468 33.645 1.00 63.09 80 LEU A C 1
ATOM 649 O O . LEU A 1 80 ? -6.356 9.712 33.925 1.00 63.09 80 LEU A O 1
ATOM 653 N N . ARG A 1 81 ? -8.485 10.409 33.632 1.00 48.22 81 ARG A N 1
ATOM 654 C CA . ARG A 1 81 ? -8.278 11.823 33.960 1.00 48.22 81 ARG A CA 1
ATOM 655 C C . ARG A 1 81 ? -8.722 12.174 35.376 1.00 48.22 81 ARG A C 1
ATOM 657 O O . ARG A 1 81 ? -9.782 11.676 35.807 1.00 48.22 81 ARG A O 1
#

Organism: NCBI:txid3048013

pLDDT: mean 78.59, std 12.48, range [47.41, 91.81]

Solvent-accessible surface area (backbone atoms only — not comparable to full-atom values): 4935 Å² total; per-residue (Å²): 138,89,89,74,69,68,85,75,38,66,64,29,40,63,68,52,49,20,67,72,73,70,48,55,56,71,58,53,52,52,38,62,73,69,62,69,55,53,55,63,45,53,92,76,75,79,54,64,39,29,32,37,68,48,37,50,52,52,66,65,68,64,66,80,73,50,73,66,57,52,51,53,51,52,52,5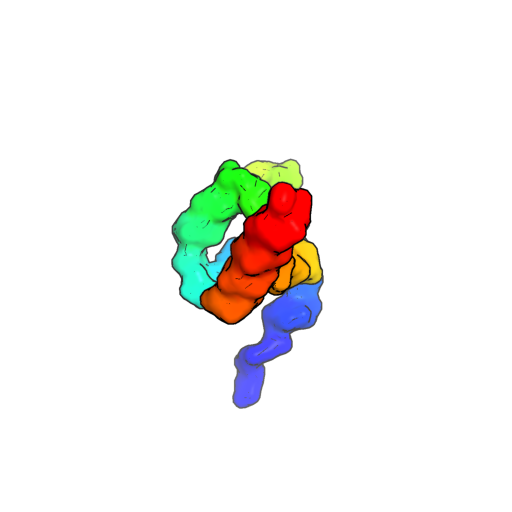0,59,59,70,75,102

Sequence (81 aa):
MEKNSLEQKRVWRVKDFSSYTGWKESYVYKLLMQNLIPGVSKPNGKTVFI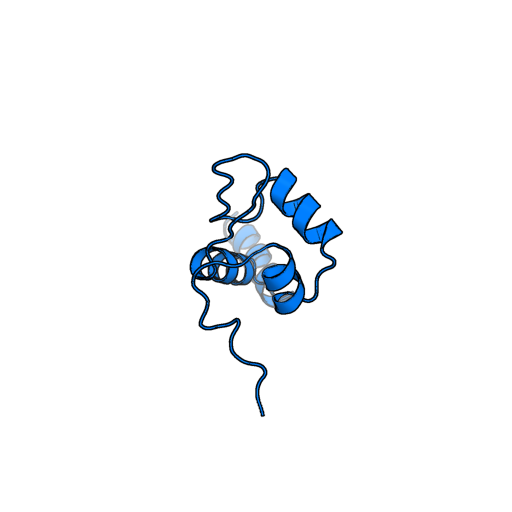DSEKAILWLLSNPQKTQEEIDSEAATFVALR

Radius of gyration: 17.28 Å; Cα contacts (8 Å, |Δi|>4): 63; chains: 1; bounding box: 34×32×49 Å

Nearest PDB structures (foldseek):
  5d90-assembly2_C  TM=5.451E-01  e=8.697E-02  Haemophilus influenzae Rd KW20
  8c3t-assembly1_A  TM=7.351E-01  e=3.244E-01  Achromobacter xylosoxidans NBRC 15126 = ATCC 27061
  3gpv-assembly1_A  TM=7.569E-01  e=8.150E-01  [Bacillus thuringiensis] serovar konkukian
  3hh0-assembly1_A  TM=6.072E-01  e=2.048E+00  Bacillus cereus ATCC 14579
  5c8d-assembly2_E  TM=5.336E-01  e=1.061E+00  Thermus thermophilus HB27

Foldseek 3Di:
DDDDPLVVDQKDFLVSVCVVVVHDSVVSVVCVVVVVAPQWDCPPVPGIIRGPVSRVVSVVVDDPPDPVNVVVVVVVVVVVD